Protein AF-A0A8S1EVI5-F1 (afdb_monomer_lite)

Organism: NCBI:txid2654633

Secondary structure (DSSP, 8-state):
-----EEEEEEEEEEETTEEEEETTEEEE-SSPPPTTS---TT-EEEEEEEEETTTTEEEEEEEEEE-GGGHHHHHHHHHHHHHHHHHHT-

Radius of gyration: 13.7 Å; chains: 1; bounding box: 38×23×38 Å

pLDDT: mean 85.55, std 12.07, range [36.88, 95.38]

Structure (mmCIF, N/CA/C/O backbone):
data_AF-A0A8S1EVI5-F1
#
_entry.id   AF-A0A8S1EVI5-F1
#
loop_
_atom_site.group_PDB
_atom_site.id
_atom_site.type_symbol
_atom_site.label_atom_id
_atom_site.label_alt_id
_atom_site.label_comp_id
_atom_site.label_asym_id
_atom_site.label_entity_id
_atom_site.label_seq_id
_atom_site.pdbx_PDB_ins_code
_atom_site.Cartn_x
_atom_site.Cartn_y
_atom_site.Cartn_z
_atom_site.occupancy
_atom_site.B_iso_or_equiv
_atom_site.auth_seq_id
_atom_site.auth_comp_id
_atom_site.auth_asym_id
_atom_site.auth_atom_id
_atom_site.pdbx_PDB_model_num
ATOM 1 N N . MET A 1 1 ? -12.653 -4.180 23.698 1.00 36.88 1 MET A N 1
ATOM 2 C CA . MET A 1 1 ? -11.272 -4.252 23.176 1.00 36.88 1 MET A CA 1
ATOM 3 C C . MET A 1 1 ? -11.236 -3.394 21.915 1.00 36.88 1 MET A C 1
ATOM 5 O O . MET A 1 1 ? -11.870 -3.764 20.938 1.00 36.88 1 MET A O 1
ATOM 9 N N . ARG A 1 2 ? -10.686 -2.172 21.972 1.00 41.19 2 ARG A N 1
ATOM 10 C CA . ARG A 1 2 ? -10.663 -1.260 20.812 1.00 41.19 2 ARG A CA 1
ATOM 11 C C . ARG A 1 2 ? -9.670 -1.842 19.808 1.00 41.19 2 ARG A C 1
ATOM 13 O O . ARG A 1 2 ? -8.481 -1.856 20.092 1.00 41.19 2 ARG A O 1
ATOM 20 N N . SER A 1 3 ? -10.167 -2.395 18.707 1.00 47.84 3 SER A N 1
ATOM 21 C CA . SER A 1 3 ? -9.356 -2.910 17.600 1.00 47.84 3 SER A CA 1
ATOM 22 C C . SER A 1 3 ? -8.290 -1.878 17.227 1.00 47.84 3 SER A C 1
ATOM 24 O O . SER A 1 3 ? -8.650 -0.758 16.856 1.00 47.84 3 SER A O 1
ATOM 26 N N . CYS A 1 4 ? -7.008 -2.229 17.370 1.00 55.44 4 CYS A N 1
ATOM 27 C CA . CYS A 1 4 ? -5.895 -1.409 16.899 1.00 55.44 4 CYS A CA 1
ATOM 28 C C . CYS A 1 4 ? -6.191 -0.960 15.463 1.00 55.44 4 CYS A C 1
ATOM 30 O O . CYS A 1 4 ? -6.629 -1.767 14.645 1.00 55.44 4 CYS A O 1
ATOM 32 N N . GLY A 1 5 ? -6.058 0.340 15.191 1.00 76.94 5 GLY A N 1
ATOM 33 C CA . GLY A 1 5 ? -6.523 0.954 13.950 1.00 76.94 5 GLY A CA 1
ATOM 34 C C . GLY A 1 5 ? -5.754 0.432 12.743 1.00 76.94 5 GLY A C 1
ATOM 35 O O . GLY A 1 5 ? -4.696 0.957 12.408 1.00 76.94 5 GLY A O 1
ATOM 36 N N . GLU A 1 6 ? -6.283 -0.605 12.107 1.00 86.19 6 GLU A N 1
ATOM 37 C CA . GLU A 1 6 ? -5.807 -1.096 10.823 1.00 86.19 6 GLU A CA 1
ATOM 38 C C . GLU A 1 6 ? -6.507 -0.346 9.691 1.00 86.19 6 GLU A C 1
ATOM 40 O O . GLU A 1 6 ? -7.728 -0.131 9.706 1.00 86.19 6 GLU A O 1
ATOM 45 N N . THR A 1 7 ? -5.728 0.046 8.691 1.00 87.88 7 THR A N 1
ATOM 46 C CA . THR A 1 7 ? -6.226 0.661 7.468 1.00 87.88 7 THR A CA 1
ATOM 47 C C . THR A 1 7 ? -5.503 0.093 6.259 1.00 87.88 7 THR A C 1
ATOM 49 O O . THR A 1 7 ? -4.311 -0.205 6.307 1.00 87.88 7 THR A O 1
ATOM 52 N N . VAL A 1 8 ? -6.247 -0.060 5.168 1.00 91.25 8 VAL A N 1
ATOM 53 C CA . VAL A 1 8 ? -5.716 -0.518 3.886 1.00 91.25 8 VAL A CA 1
ATOM 54 C C . VAL A 1 8 ? -5.752 0.641 2.900 1.00 91.25 8 VAL A C 1
ATOM 56 O O . VAL A 1 8 ? -6.767 1.342 2.776 1.00 91.25 8 VAL A O 1
ATOM 59 N N . VAL A 1 9 ? -4.639 0.839 2.201 1.00 92.25 9 VAL A N 1
ATOM 60 C CA . VAL A 1 9 ? -4.454 1.876 1.184 1.00 92.25 9 VAL A CA 1
ATOM 61 C C . VAL A 1 9 ? -4.022 1.217 -0.121 1.00 92.25 9 VAL A C 1
ATOM 63 O O . VAL A 1 9 ? -3.140 0.367 -0.125 1.00 92.25 9 VAL A O 1
ATOM 66 N N . CYS A 1 10 ? -4.654 1.609 -1.225 1.00 94.62 10 CYS A N 1
ATOM 67 C CA . CYS A 1 10 ? -4.264 1.215 -2.575 1.00 94.62 10 CYS A CA 1
ATOM 68 C C . CYS A 1 10 ? -3.513 2.388 -3.203 1.00 94.62 10 CYS A C 1
ATOM 70 O O . CYS A 1 10 ? -4.127 3.425 -3.449 1.00 94.62 10 CYS A O 1
ATOM 72 N N . ALA A 1 11 ? -2.210 2.241 -3.428 1.00 95.38 11 ALA A N 1
ATOM 73 C CA . ALA A 1 11 ? -1.359 3.327 -3.904 1.00 95.38 11 ALA A CA 1
ATOM 74 C C . ALA A 1 11 ? -0.201 2.805 -4.759 1.00 95.38 11 ALA A C 1
ATOM 76 O O . ALA A 1 11 ? 0.189 1.638 -4.665 1.00 95.38 11 ALA A O 1
ATOM 77 N N . PHE A 1 12 ? 0.350 3.682 -5.589 1.00 95.19 12 PHE A N 1
ATOM 78 C CA . PHE A 1 12 ? 1.580 3.438 -6.328 1.00 95.19 12 PHE A CA 1
ATOM 79 C C . PHE A 1 12 ? 2.783 3.756 -5.452 1.00 95.19 12 PHE A C 1
ATOM 81 O O . PHE A 1 12 ? 2.769 4.758 -4.738 1.00 95.19 12 PHE A O 1
ATOM 88 N N . LEU A 1 13 ? 3.840 2.955 -5.534 1.00 94.44 13 LEU A N 1
ATOM 89 C CA . LEU A 1 13 ? 5.110 3.294 -4.905 1.00 94.44 13 LEU A CA 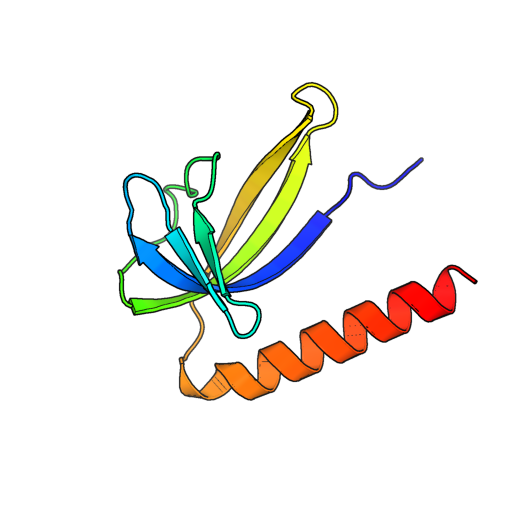1
ATOM 90 C C . LEU A 1 13 ? 5.937 4.192 -5.831 1.00 94.44 13 LEU A C 1
ATOM 92 O O . LEU A 1 13 ? 6.151 3.862 -6.991 1.00 94.44 13 LEU A O 1
ATOM 96 N N . SER A 1 14 ? 6.412 5.331 -5.338 1.00 94.12 14 SER A N 1
ATOM 97 C CA . SER A 1 14 ? 7.169 6.321 -6.119 1.00 94.12 14 SER A CA 1
ATOM 98 C C . SER A 1 14 ? 8.636 6.454 -5.696 1.00 94.12 14 SER A C 1
ATOM 100 O O . SER A 1 14 ? 9.455 6.866 -6.508 1.00 94.12 14 SER A O 1
ATOM 102 N N . SER A 1 15 ? 8.979 6.111 -4.453 1.00 92.69 15 SER A N 1
ATOM 103 C CA . SER A 1 15 ? 10.354 6.122 -3.929 1.00 92.69 15 SER A CA 1
ATOM 104 C C . SER A 1 15 ? 10.510 5.081 -2.820 1.00 92.69 15 SER A C 1
ATOM 106 O O . SER A 1 15 ? 9.514 4.722 -2.191 1.00 92.69 15 SER A O 1
ATOM 108 N N . PHE A 1 16 ? 11.745 4.636 -2.574 1.00 86.50 16 PHE A N 1
ATOM 109 C CA . PHE A 1 16 ? 12.113 3.698 -1.506 1.00 86.50 16 PHE A CA 1
ATOM 110 C C . PHE A 1 16 ? 12.725 4.354 -0.275 1.00 86.50 16 PHE A C 1
ATOM 112 O O . PHE A 1 16 ? 12.511 3.859 0.829 1.00 86.50 16 PHE A O 1
ATOM 119 N N . ASP A 1 17 ? 13.478 5.438 -0.455 1.00 86.31 17 ASP A N 1
ATOM 120 C CA . ASP A 1 17 ? 14.223 6.069 0.632 1.00 86.31 17 ASP A CA 1
ATOM 121 C C . ASP A 1 17 ? 14.160 7.608 0.538 1.00 86.31 17 ASP A C 1
ATOM 123 O O . ASP A 1 17 ? 14.840 8.203 -0.301 1.00 86.31 17 ASP A O 1
ATOM 127 N N . PRO A 1 18 ? 13.294 8.268 1.335 1.00 87.38 18 PRO A N 1
ATOM 128 C CA . PRO A 1 18 ? 12.238 7.654 2.142 1.00 87.38 18 PRO A CA 1
ATOM 129 C C . PRO A 1 18 ? 11.145 7.030 1.250 1.00 87.38 18 PRO A C 1
ATOM 131 O O . PRO A 1 18 ? 10.982 7.448 0.094 1.00 87.38 18 PRO A O 1
ATOM 134 N N . PRO A 1 19 ? 10.353 6.065 1.758 1.00 91.69 19 PRO A N 1
ATOM 135 C CA . PRO A 1 19 ? 9.266 5.496 0.982 1.00 91.69 19 PRO A CA 1
ATOM 136 C C . PRO A 1 19 ? 8.202 6.549 0.675 1.00 91.69 19 PRO A C 1
ATOM 138 O O . PRO A 1 19 ? 7.696 7.221 1.575 1.00 91.69 19 PRO A O 1
ATOM 141 N N . VAL A 1 20 ? 7.829 6.681 -0.594 1.00 94.75 20 VAL A N 1
ATOM 142 C CA . VAL A 1 20 ? 6.796 7.630 -1.034 1.00 94.75 20 VAL A CA 1
ATOM 143 C C . VAL A 1 20 ? 5.723 6.871 -1.784 1.00 94.75 20 VAL A C 1
ATOM 145 O O . VAL A 1 20 ? 6.036 6.144 -2.723 1.00 94.75 20 VAL A O 1
ATOM 148 N N . ILE A 1 21 ? 4.466 7.064 -1.393 1.00 94.81 21 ILE A N 1
ATOM 149 C CA . ILE A 1 21 ? 3.307 6.500 -2.083 1.00 94.81 21 ILE A CA 1
ATOM 150 C C . ILE A 1 21 ? 2.471 7.600 -2.730 1.00 94.81 21 ILE A C 1
ATOM 152 O O . ILE A 1 21 ? 2.423 8.727 -2.238 1.00 94.81 21 ILE A O 1
ATOM 156 N N . ASN A 1 22 ? 1.796 7.262 -3.820 1.00 95.00 22 ASN A N 1
ATOM 157 C CA . ASN A 1 22 ? 0.909 8.161 -4.545 1.00 95.00 22 ASN A CA 1
ATOM 158 C C . ASN A 1 22 ? -0.439 7.478 -4.796 1.00 95.00 22 ASN A C 1
ATOM 160 O O . ASN A 1 22 ? -0.492 6.372 -5.341 1.00 95.00 22 ASN A O 1
ATOM 164 N N . ASP A 1 23 ? -1.523 8.131 -4.399 1.00 91.44 23 ASP A N 1
ATOM 165 C CA . ASP A 1 23 ? -2.888 7.713 -4.695 1.00 91.44 23 ASP A CA 1
ATOM 166 C C . ASP A 1 23 ? -3.732 8.887 -5.220 1.00 91.44 23 ASP A C 1
ATOM 168 O O . ASP A 1 23 ? -3.260 10.000 -5.430 1.00 91.44 23 ASP A O 1
ATOM 172 N N . HIS A 1 24 ? -5.020 8.641 -5.449 1.00 88.25 24 HIS A N 1
ATOM 173 C CA . HIS A 1 24 ? -5.957 9.668 -5.918 1.00 88.25 24 HIS A CA 1
ATOM 174 C C . HIS A 1 24 ? -6.118 10.877 -4.975 1.00 88.25 24 HIS A C 1
ATOM 176 O O . HIS A 1 24 ? -6.682 11.886 -5.394 1.00 88.25 24 HIS A O 1
ATOM 182 N N . THR A 1 25 ? -5.687 10.779 -3.714 1.00 88.25 25 THR A N 1
ATOM 183 C CA . THR A 1 25 ? -5.739 11.868 -2.728 1.00 88.25 25 THR A CA 1
ATOM 184 C C . THR A 1 25 ? -4.445 12.676 -2.674 1.00 88.25 25 THR A C 1
ATOM 186 O O . THR A 1 25 ? -4.444 13.782 -2.133 1.00 88.25 25 THR A O 1
ATOM 189 N N . GLY A 1 26 ? -3.366 12.166 -3.272 1.00 91.81 26 GLY A N 1
ATOM 190 C CA . GLY A 1 26 ? -2.097 12.859 -3.430 1.00 91.81 26 GLY A CA 1
ATOM 191 C C . GLY A 1 26 ? -0.889 11.980 -3.122 1.00 91.81 26 GLY A C 1
ATOM 192 O O . GLY A 1 26 ? -0.956 10.752 -3.076 1.00 91.81 26 GLY A O 1
ATOM 193 N N . THR A 1 27 ? 0.237 12.650 -2.894 1.00 94.38 27 THR A N 1
ATOM 194 C CA . THR A 1 27 ? 1.527 12.017 -2.617 1.00 94.38 27 THR A CA 1
ATOM 195 C C . THR A 1 27 ? 1.846 12.094 -1.129 1.00 94.38 27 THR A C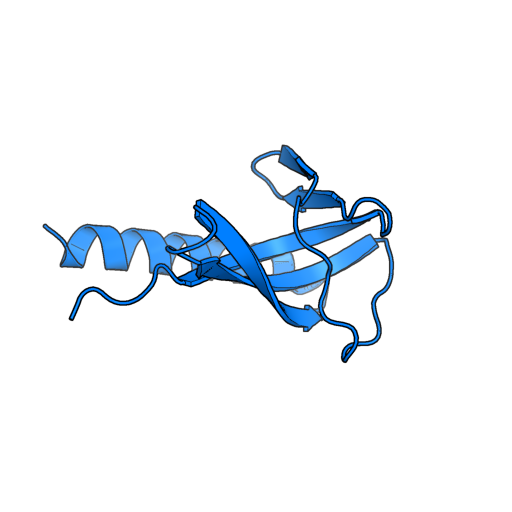 1
ATOM 197 O O . THR A 1 27 ? 1.801 13.170 -0.533 1.00 94.38 27 THR A O 1
ATOM 200 N N . PHE A 1 28 ? 2.231 10.966 -0.532 1.00 92.50 28 PHE A N 1
ATOM 201 C CA . PHE A 1 28 ? 2.530 10.852 0.892 1.00 92.50 28 PHE A CA 1
ATOM 202 C C . PHE A 1 28 ? 3.892 10.196 1.113 1.00 92.50 28 PHE A C 1
ATOM 204 O O . PHE A 1 28 ? 4.136 9.074 0.670 1.00 92.50 28 PHE A O 1
ATOM 211 N N . ALA A 1 29 ? 4.767 10.882 1.848 1.00 92.81 29 ALA A N 1
ATOM 212 C CA . ALA A 1 29 ? 6.003 10.297 2.357 1.00 92.81 29 ALA A CA 1
ATOM 213 C C . ALA A 1 29 ? 5.703 9.489 3.627 1.00 92.81 29 ALA A C 1
ATOM 215 O O . ALA A 1 29 ? 5.171 10.020 4.609 1.00 92.81 29 ALA A O 1
ATOM 216 N N . LEU A 1 30 ? 6.029 8.200 3.611 1.00 89.62 30 LEU A N 1
ATOM 217 C CA . LEU A 1 30 ? 5.862 7.322 4.758 1.00 89.62 30 LEU A CA 1
ATOM 218 C C . LEU A 1 30 ? 7.006 7.546 5.747 1.00 89.62 30 LEU A C 1
ATOM 220 O O . LEU A 1 30 ? 8.174 7.616 5.379 1.00 89.62 30 LEU A O 1
ATOM 224 N N . LYS A 1 31 ? 6.654 7.626 7.032 1.00 86.19 31 LYS A N 1
ATOM 225 C CA . LYS A 1 31 ? 7.625 7.717 8.135 1.00 86.19 31 LYS A CA 1
ATOM 226 C C . LYS A 1 31 ? 8.097 6.351 8.636 1.00 86.19 31 LYS A C 1
ATOM 228 O O . LYS A 1 31 ? 8.978 6.291 9.485 1.00 86.19 31 LYS A O 1
ATOM 233 N N . CYS A 1 32 ? 7.483 5.269 8.159 1.00 85.12 32 CYS A N 1
ATOM 234 C CA . CYS A 1 32 ? 7.838 3.904 8.523 1.00 85.12 32 CYS A CA 1
AT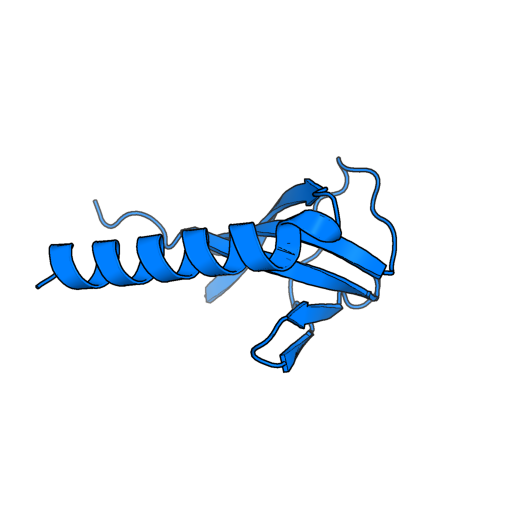OM 235 C C . CYS A 1 32 ? 8.527 3.190 7.352 1.00 85.12 32 CYS A C 1
ATOM 237 O O . CYS A 1 32 ? 8.216 3.486 6.195 1.00 85.12 32 CYS A O 1
ATOM 239 N N . PRO A 1 33 ? 9.435 2.241 7.637 1.00 87.00 33 PRO A N 1
ATOM 240 C CA . PRO A 1 33 ? 10.036 1.411 6.603 1.00 87.00 33 PRO A CA 1
ATOM 241 C C . PRO A 1 33 ? 8.990 0.492 5.960 1.00 87.00 33 PRO A C 1
ATOM 243 O O . PRO A 1 33 ? 8.003 0.103 6.596 1.00 87.00 33 PRO A O 1
ATOM 246 N N . LEU A 1 34 ? 9.231 0.127 4.701 1.00 89.50 34 LEU A N 1
ATOM 247 C CA . LEU A 1 34 ? 8.451 -0.895 4.008 1.00 89.50 34 LEU A CA 1
ATOM 248 C C . LEU A 1 34 ? 8.862 -2.302 4.488 1.00 89.50 34 LEU A C 1
ATOM 250 O O . LEU A 1 34 ? 10.025 -2.506 4.844 1.00 89.50 34 LEU A O 1
ATOM 254 N N . PRO A 1 35 ? 7.941 -3.281 4.506 1.00 87.25 35 PRO A N 1
ATOM 255 C CA . PRO A 1 35 ? 8.278 -4.674 4.789 1.00 87.25 35 PRO A CA 1
ATOM 256 C C . PRO A 1 35 ? 9.245 -5.238 3.737 1.00 87.25 35 PRO A C 1
ATOM 258 O O . PRO A 1 35 ? 9.045 -5.048 2.543 1.00 87.25 35 PRO A O 1
ATOM 261 N N . THR A 1 36 ? 10.274 -5.963 4.180 1.00 79.56 36 THR A N 1
ATOM 262 C CA . THR A 1 36 ? 11.359 -6.499 3.332 1.00 79.56 36 THR A CA 1
ATOM 263 C C . THR A 1 36 ? 11.002 -7.783 2.585 1.00 79.56 36 THR A C 1
ATOM 265 O O . THR A 1 36 ? 11.750 -8.219 1.716 1.00 79.56 36 THR A O 1
ATOM 268 N N . ASP A 1 37 ? 9.868 -8.397 2.916 1.00 75.38 37 ASP A N 1
ATOM 269 C CA . ASP A 1 37 ? 9.551 -9.772 2.505 1.00 75.38 37 ASP A CA 1
ATOM 270 C C . ASP A 1 37 ? 8.894 -9.863 1.120 1.00 75.38 37 ASP A C 1
ATOM 272 O O . ASP A 1 37 ? 8.507 -10.940 0.671 1.00 75.38 37 ASP A O 1
ATOM 276 N N . THR A 1 38 ? 8.700 -8.730 0.446 1.00 68.75 38 THR A N 1
ATOM 277 C CA . THR A 1 38 ? 8.031 -8.653 -0.859 1.00 68.75 38 THR A CA 1
ATOM 278 C C . THR A 1 38 ? 8.995 -8.038 -1.867 1.00 68.75 38 THR A C 1
ATOM 280 O O . THR A 1 38 ? 9.624 -7.041 -1.529 1.00 68.75 38 THR A O 1
ATOM 283 N N . PRO A 1 39 ? 9.131 -8.573 -3.094 1.00 77.56 39 PRO A N 1
ATOM 284 C CA . PRO A 1 39 ? 9.836 -7.863 -4.154 1.00 77.56 39 PRO A CA 1
ATOM 285 C C . PRO A 1 39 ? 9.090 -6.555 -4.429 1.00 77.56 39 PRO A C 1
ATOM 287 O O . PRO A 1 39 ? 7.899 -6.561 -4.756 1.00 77.56 39 PRO A O 1
ATOM 290 N N . ILE A 1 40 ? 9.773 -5.435 -4.213 1.00 83.31 40 ILE A N 1
ATOM 291 C CA . ILE A 1 40 ? 9.181 -4.110 -4.342 1.00 83.31 40 ILE A CA 1
ATOM 292 C C . ILE A 1 40 ? 9.812 -3.397 -5.534 1.00 83.31 40 ILE A C 1
ATOM 294 O O . ILE A 1 40 ? 11.035 -3.339 -5.642 1.00 83.31 40 ILE A O 1
ATOM 298 N N . GLU A 1 41 ? 8.983 -2.801 -6.386 1.00 88.88 41 GLU A N 1
ATOM 299 C CA . GLU A 1 41 ? 9.403 -2.035 -7.557 1.00 88.88 41 GLU A CA 1
ATOM 300 C C . GLU A 1 41 ? 8.758 -0.641 -7.553 1.00 88.88 41 GLU A C 1
ATOM 302 O O . GLU A 1 41 ? 7.585 -0.463 -7.211 1.00 88.88 41 GLU A O 1
ATOM 307 N N . ILE A 1 42 ? 9.537 0.380 -7.926 1.00 91.56 42 ILE A N 1
ATOM 308 C CA . ILE A 1 42 ? 9.011 1.738 -8.116 1.00 91.56 42 ILE A CA 1
ATOM 309 C C . ILE A 1 42 ? 8.101 1.756 -9.345 1.00 91.56 42 ILE A C 1
ATOM 311 O O . ILE A 1 42 ? 8.417 1.209 -10.398 1.00 91.56 42 ILE A O 1
ATOM 315 N N . GLY A 1 43 ? 6.980 2.455 -9.216 1.00 90.69 43 GLY A N 1
ATOM 316 C CA . GLY A 1 43 ? 5.947 2.591 -10.232 1.00 90.69 43 GLY A CA 1
ATOM 317 C C . GLY A 1 43 ? 4.840 1.554 -10.099 1.00 90.69 43 GLY A C 1
ATOM 318 O O . GLY A 1 43 ? 3.785 1.733 -10.707 1.00 90.69 43 GLY A O 1
ATOM 319 N N . ASP A 1 44 ? 5.038 0.509 -9.299 1.00 92.38 44 ASP A N 1
ATOM 320 C CA . ASP A 1 44 ? 4.050 -0.543 -9.123 1.00 92.38 44 ASP A CA 1
ATOM 321 C C . ASP A 1 44 ? 2.977 -0.207 -8.100 1.00 92.38 44 ASP A C 1
ATOM 323 O O . ASP A 1 44 ? 3.125 0.663 -7.237 1.00 92.38 44 ASP A O 1
ATOM 327 N N . LEU A 1 45 ? 1.844 -0.886 -8.269 1.00 94.44 45 LEU A N 1
ATOM 328 C CA . LEU A 1 45 ? 0.645 -0.681 -7.483 1.00 94.44 45 LEU A CA 1
ATOM 329 C C . LEU A 1 45 ? 0.566 -1.734 -6.380 1.00 94.44 45 LEU A C 1
ATOM 331 O O . LEU A 1 45 ? 0.669 -2.934 -6.638 1.00 94.44 45 LEU A O 1
ATOM 335 N N . TYR A 1 46 ? 0.318 -1.280 -5.155 1.00 94.50 46 TYR A N 1
ATOM 336 C CA . TYR A 1 46 ? 0.264 -2.142 -3.983 1.00 94.50 46 TYR A CA 1
ATOM 337 C C . TYR A 1 46 ? -0.962 -1.852 -3.118 1.00 94.50 46 TYR A C 1
ATOM 339 O O . TYR A 1 46 ? -1.446 -0.721 -3.020 1.00 94.50 46 TYR A O 1
ATOM 347 N N . LEU A 1 47 ? -1.418 -2.894 -2.423 1.00 94.00 47 LEU A N 1
ATOM 348 C CA . LEU A 1 47 ? -2.239 -2.772 -1.224 1.00 94.00 47 LEU A CA 1
ATOM 349 C C . LEU A 1 47 ? -1.324 -2.730 -0.000 1.00 94.00 47 LEU A C 1
ATOM 351 O O . LEU A 1 47 ? -0.687 -3.728 0.345 1.00 94.00 47 LEU A O 1
ATOM 355 N N . PHE A 1 48 ? -1.283 -1.577 0.656 1.00 93.25 48 PHE A N 1
ATOM 356 C CA . PHE A 1 48 ? -0.554 -1.345 1.895 1.00 93.25 48 PHE A CA 1
ATOM 357 C C . PHE A 1 48 ? -1.486 -1.565 3.084 1.0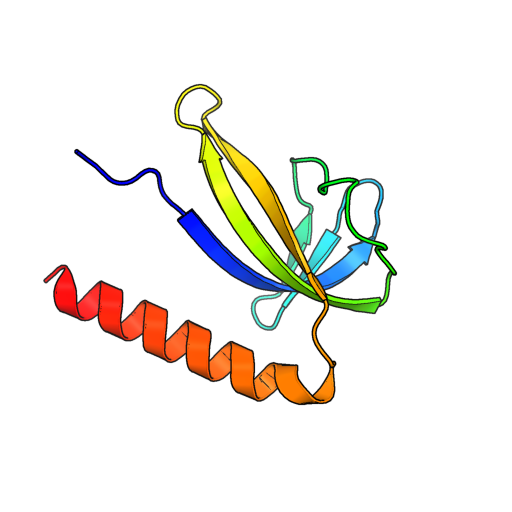0 93.25 48 PHE A C 1
ATOM 359 O O . PHE A 1 48 ? -2.507 -0.886 3.205 1.00 93.25 48 PHE A O 1
ATOM 366 N N . LEU A 1 49 ? -1.124 -2.485 3.977 1.00 92.38 49 LEU A N 1
ATOM 367 C CA . LEU A 1 49 ? -1.761 -2.638 5.281 1.00 92.38 49 LEU A CA 1
ATOM 368 C C . LEU A 1 49 ? -0.969 -1.839 6.312 1.00 92.38 49 LEU A C 1
ATOM 370 O O . LEU A 1 49 ? 0.163 -2.194 6.652 1.00 92.38 49 LEU A O 1
ATOM 374 N N . PHE A 1 50 ? -1.586 -0.783 6.827 1.00 91.44 50 PHE A N 1
ATOM 375 C CA . PHE A 1 50 ? -1.048 0.004 7.922 1.00 91.44 50 PHE A CA 1
ATOM 376 C C . PHE A 1 50 ? -1.747 -0.349 9.223 1.00 91.44 50 PHE A C 1
ATOM 378 O O . PHE A 1 50 ? -2.973 -0.417 9.281 1.00 91.44 50 PHE A O 1
ATOM 385 N N . GLN A 1 51 ? -0.962 -0.494 10.280 1.00 90.94 51 GLN A N 1
ATOM 386 C CA . GLN A 1 51 ? -1.456 -0.673 11.635 1.00 90.94 51 GLN A CA 1
ATOM 387 C C . GLN A 1 51 ? -0.955 0.475 12.503 1.00 90.94 51 GLN A C 1
ATOM 389 O O . GLN A 1 51 ? 0.236 0.799 12.499 1.00 90.94 51 GLN A O 1
ATOM 394 N N . PHE A 1 52 ? -1.865 1.113 13.235 1.00 87.62 52 PHE A N 1
ATOM 395 C CA . PHE A 1 52 ? -1.492 2.127 14.210 1.00 87.62 52 PHE A CA 1
ATOM 396 C C . PHE A 1 52 ? -0.843 1.475 15.432 1.00 87.62 52 PHE A C 1
ATOM 398 O O . PHE A 1 52 ? -1.474 0.667 16.118 1.00 87.62 52 PHE A O 1
ATOM 405 N N . ASN A 1 53 ? 0.402 1.849 15.717 1.00 84.12 53 ASN A N 1
ATOM 406 C CA . ASN A 1 53 ? 1.071 1.516 16.963 1.00 84.12 53 ASN A CA 1
ATOM 407 C C . ASN A 1 53 ? 0.790 2.630 17.983 1.00 84.12 53 ASN A C 1
ATOM 409 O O . ASN A 1 53 ? 1.299 3.745 17.855 1.00 84.12 53 ASN A O 1
ATOM 413 N N . SER A 1 54 ? -0.018 2.319 18.999 1.00 81.88 54 SER A N 1
ATOM 414 C CA . SER A 1 54 ? -0.406 3.267 20.048 1.00 81.88 54 SER A CA 1
ATOM 415 C C . SER A 1 54 ? 0.732 3.666 20.983 1.00 81.88 54 SER A C 1
ATOM 417 O O . SER A 1 54 ? 0.666 4.744 21.561 1.00 81.88 54 SER A O 1
ATOM 419 N N . GLU A 1 55 ? 1.760 2.832 21.133 1.00 83.31 55 GLU A N 1
ATOM 420 C CA . GLU A 1 55 ? 2.921 3.119 21.985 1.00 83.31 55 GLU A CA 1
ATOM 421 C C . GLU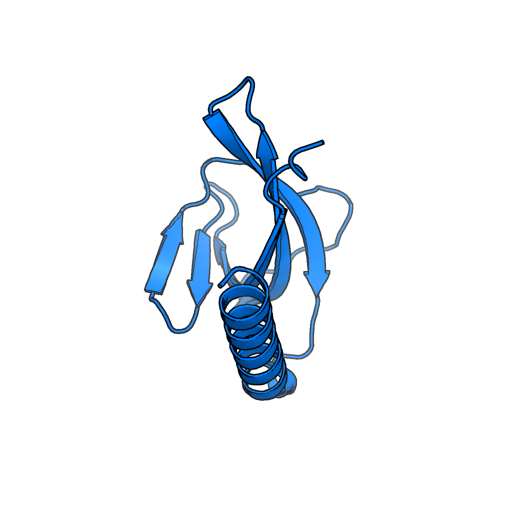 A 1 55 ? 3.843 4.153 21.331 1.00 83.31 55 GLU A C 1
ATOM 423 O O . GLU A 1 55 ? 4.390 5.020 22.004 1.00 83.31 55 GLU A O 1
ATOM 428 N N . LEU A 1 56 ? 3.973 4.090 20.002 1.00 80.06 56 LEU A N 1
ATOM 429 C CA . LEU A 1 56 ? 4.826 4.990 19.220 1.00 80.06 56 LEU A CA 1
ATOM 430 C C . LEU A 1 56 ? 4.063 6.169 18.602 1.00 80.06 56 LEU A C 1
ATOM 432 O O . LEU A 1 56 ? 4.680 7.069 18.035 1.00 80.06 56 LEU A O 1
ATOM 436 N N . GLY A 1 57 ? 2.728 6.163 18.667 1.00 82.50 57 GLY A N 1
ATOM 437 C CA . GLY A 1 57 ? 1.877 7.184 18.053 1.00 82.50 57 GLY A CA 1
ATOM 438 C C . GLY A 1 57 ? 2.008 7.257 16.527 1.00 82.50 57 GLY A C 1
ATOM 439 O O . GLY A 1 57 ? 1.794 8.316 15.939 1.00 82.50 57 GLY A O 1
ATOM 440 N N . GLN A 1 58 ? 2.399 6.158 15.875 1.00 83.88 58 GLN A N 1
ATOM 441 C CA . GLN A 1 58 ? 2.742 6.122 14.451 1.00 83.88 58 GLN A CA 1
ATOM 442 C C . GLN A 1 58 ? 2.139 4.905 13.749 1.00 83.88 58 GLN A C 1
ATOM 444 O O . GLN A 1 58 ? 1.928 3.852 14.350 1.00 83.88 58 GLN A O 1
ATOM 449 N N . TYR A 1 59 ? 1.886 5.043 12.447 1.00 86.06 59 TYR A N 1
ATOM 450 C CA . TYR A 1 59 ? 1.505 3.917 11.598 1.00 86.06 59 TYR A CA 1
ATOM 451 C C . TYR A 1 59 ? 2.739 3.133 11.162 1.00 86.06 59 TYR A C 1
ATOM 453 O O . TYR A 1 59 ? 3.735 3.716 10.734 1.00 86.06 59 TYR A O 1
ATOM 461 N N . ARG A 1 60 ? 2.634 1.806 11.207 1.00 90.12 60 ARG A N 1
ATOM 462 C CA . ARG A 1 60 ? 3.604 0.873 10.637 1.00 90.12 60 ARG A CA 1
ATOM 463 C C . ARG A 1 60 ? 2.998 0.200 9.413 1.00 90.12 60 ARG A C 1
ATOM 465 O O . ARG A 1 60 ? 1.857 -0.255 9.475 1.00 90.12 60 ARG A O 1
ATOM 472 N N . CYS A 1 61 ? 3.757 0.108 8.323 1.00 90.62 61 CYS A N 1
ATOM 473 C CA . CYS A 1 61 ? 3.403 -0.756 7.204 1.00 90.62 61 CYS A CA 1
ATOM 474 C C . CYS A 1 61 ? 3.709 -2.209 7.589 1.00 90.62 61 CYS A C 1
ATOM 476 O O . CYS A 1 61 ? 4.869 -2.579 7.760 1.00 90.62 61 CYS A O 1
ATOM 478 N N . CYS A 1 62 ? 2.672 -3.019 7.787 1.00 90.25 62 CYS A N 1
ATOM 479 C CA . CYS A 1 62 ? 2.823 -4.415 8.205 1.00 90.25 62 CYS A CA 1
ATOM 480 C C . CYS A 1 62 ? 2.879 -5.367 7.011 1.00 90.25 62 CYS A C 1
ATOM 482 O O . CYS A 1 62 ? 3.487 -6.429 7.099 1.00 90.25 62 CYS A O 1
ATOM 484 N N . ARG A 1 63 ? 2.228 -5.007 5.900 1.00 91.25 63 ARG A N 1
ATOM 485 C CA . ARG A 1 63 ? 2.163 -5.846 4.705 1.00 91.25 63 ARG A CA 1
ATOM 486 C C . ARG A 1 63 ? 1.999 -5.002 3.451 1.00 91.25 63 ARG A C 1
ATOM 488 O O . ARG A 1 63 ? 1.251 -4.025 3.450 1.00 91.25 63 ARG A O 1
ATOM 495 N N . MET A 1 64 ? 2.639 -5.453 2.380 1.00 92.62 64 MET A N 1
ATOM 496 C CA . MET A 1 64 ? 2.433 -4.970 1.020 1.00 92.62 64 MET A CA 1
ATOM 497 C C . MET A 1 64 ? 2.003 -6.142 0.147 1.00 92.62 64 MET A C 1
ATOM 499 O O . MET A 1 64 ? 2.549 -7.234 0.260 1.00 92.62 64 MET A O 1
ATOM 503 N N . THR A 1 65 ? 0.989 -5.944 -0.689 1.00 92.00 65 THR A N 1
ATOM 504 C CA . THR A 1 65 ? 0.565 -6.952 -1.671 1.00 92.00 65 THR A CA 1
ATOM 505 C C . THR A 1 65 ? 0.559 -6.309 -3.053 1.00 92.00 65 THR A C 1
ATOM 507 O O . THR A 1 65 ? -0.209 -5.362 -3.240 1.00 92.00 65 THR A O 1
ATOM 510 N N . PRO A 1 66 ? 1.404 -6.762 -3.997 1.00 92.62 66 PRO A N 1
ATOM 511 C CA . PRO A 1 66 ? 1.411 -6.226 -5.352 1.00 92.62 66 PRO A CA 1
ATOM 512 C C . PRO A 1 66 ? 0.089 -6.547 -6.044 1.00 92.62 66 PRO A C 1
ATOM 514 O O . PRO A 1 66 ? -0.467 -7.635 -5.872 1.00 92.62 66 PRO A O 1
ATOM 517 N N . ILE A 1 67 ? -0.414 -5.601 -6.830 1.00 92.50 67 ILE A N 1
ATOM 518 C CA . ILE A 1 67 ? -1.630 -5.772 -7.620 1.00 92.50 67 ILE A CA 1
ATOM 519 C C . ILE A 1 67 ? -1.434 -5.233 -9.046 1.00 92.50 67 ILE A C 1
ATOM 521 O O . ILE A 1 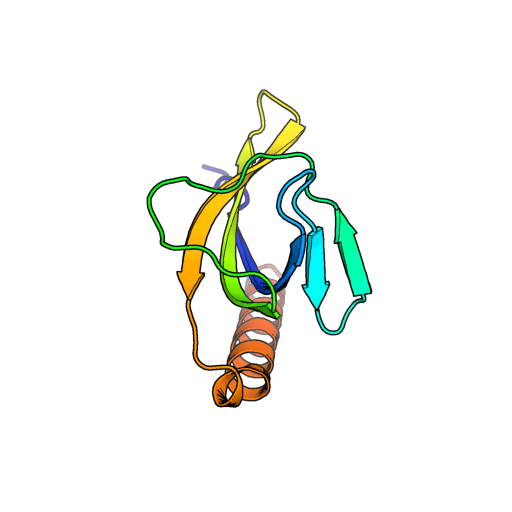67 ? -0.757 -4.224 -9.248 1.00 92.50 67 ILE A O 1
ATOM 525 N N . PRO A 1 68 ? -2.047 -5.863 -10.064 1.00 92.56 68 PRO A N 1
ATOM 526 C CA . PRO A 1 68 ? -2.011 -5.349 -11.428 1.00 92.56 68 PRO A CA 1
ATOM 527 C C . PRO A 1 68 ? -2.572 -3.925 -11.527 1.00 92.56 68 PRO A C 1
ATOM 529 O O . PRO A 1 68 ? -3.666 -3.648 -11.031 1.00 92.56 68 PRO A O 1
ATOM 532 N N . ARG A 1 69 ? -1.876 -3.035 -12.248 1.00 91.62 69 ARG A N 1
ATOM 533 C CA . ARG A 1 69 ? -2.272 -1.618 -12.404 1.00 91.62 69 ARG A CA 1
ATOM 534 C C . ARG A 1 69 ? -3.685 -1.439 -12.971 1.00 91.62 69 ARG A C 1
ATOM 536 O O . ARG A 1 69 ? -4.398 -0.525 -12.569 1.00 91.62 69 ARG A O 1
ATOM 543 N N . VAL A 1 70 ? -4.116 -2.347 -13.851 1.00 92.75 70 VAL A N 1
ATOM 544 C CA . VAL A 1 70 ? -5.476 -2.383 -14.425 1.00 92.75 70 VAL A CA 1
ATOM 545 C C . VAL A 1 70 ? -6.578 -2.508 -13.364 1.00 92.75 70 VAL A C 1
ATOM 547 O O . VAL A 1 70 ? -7.703 -2.073 -13.592 1.00 92.75 70 VAL A O 1
ATOM 550 N N . LEU A 1 71 ? -6.263 -3.043 -12.180 1.00 92.50 71 LEU A N 1
ATOM 551 C CA . LEU A 1 71 ? -7.216 -3.208 -11.083 1.00 92.50 71 LEU A CA 1
ATOM 552 C C . LEU A 1 71 ? -7.310 -1.986 -10.160 1.00 92.50 71 LEU A C 1
ATOM 554 O O . LEU A 1 71 ? -8.083 -2.024 -9.204 1.00 92.50 71 LEU A O 1
ATOM 558 N N . TYR A 1 72 ? -6.571 -0.901 -10.423 1.00 92.12 72 TYR A N 1
ATOM 559 C CA . TYR A 1 72 ? -6.551 0.276 -9.549 1.00 92.12 72 TYR A CA 1
ATOM 560 C C . TYR A 1 72 ? -7.952 0.825 -9.255 1.00 92.12 72 TYR A C 1
ATOM 562 O O . TYR A 1 72 ? -8.336 0.971 -8.095 1.00 92.12 72 TYR A O 1
ATOM 570 N N . SER A 1 73 ? -8.754 1.059 -10.297 1.00 91.38 73 SER A N 1
ATOM 571 C CA . SER A 1 73 ? -10.117 1.591 -10.166 1.00 91.38 73 SER A CA 1
ATOM 572 C C . SER A 1 73 ? -11.050 0.640 -9.410 1.00 91.38 73 SER A C 1
ATOM 574 O O . SER A 1 73 ? -11.895 1.082 -8.629 1.00 91.38 73 SER A O 1
ATOM 576 N N . VAL A 1 74 ? -10.865 -0.671 -9.594 1.00 93.25 74 VAL A N 1
ATOM 577 C CA . VAL A 1 74 ? -11.627 -1.715 -8.901 1.00 93.25 74 VAL A CA 1
ATOM 578 C C . VAL A 1 74 ? -11.333 -1.669 -7.404 1.00 93.25 74 VAL A C 1
ATOM 580 O O . VAL A 1 74 ? -12.258 -1.565 -6.599 1.00 93.25 74 VAL A O 1
ATOM 583 N N . TYR A 1 75 ? -10.055 -1.673 -7.017 1.00 92.00 75 TYR A N 1
ATOM 584 C CA . TYR A 1 75 ? -9.662 -1.615 -5.608 1.00 92.00 75 TYR A CA 1
ATOM 585 C C . TYR A 1 75 ? -10.004 -0.280 -4.953 1.00 92.00 75 TYR A C 1
ATOM 587 O O . TYR A 1 75 ? -10.433 -0.268 -3.800 1.00 92.00 75 TYR A O 1
ATOM 595 N N . GLN A 1 76 ? -9.890 0.834 -5.675 1.00 89.88 76 GLN A N 1
ATOM 596 C CA . GLN A 1 76 ? -10.307 2.139 -5.170 1.00 89.88 76 GLN A CA 1
ATOM 597 C C . GLN A 1 76 ? -11.801 2.142 -4.818 1.00 89.88 76 GLN A C 1
ATOM 599 O O . GLN A 1 76 ? -12.175 2.595 -3.734 1.00 89.88 76 GLN A O 1
ATOM 604 N N . LYS A 1 77 ? -12.650 1.578 -5.688 1.00 90.88 77 LYS A N 1
ATOM 605 C CA . LYS A 1 77 ? -14.084 1.434 -5.417 1.00 90.88 77 LYS A CA 1
ATOM 606 C C . LYS A 1 77 ? -14.347 0.518 -4.220 1.00 90.88 77 LYS A C 1
ATOM 608 O O . LYS A 1 77 ? -15.053 0.929 -3.306 1.00 90.88 77 LYS A O 1
ATOM 613 N N . ILE A 1 78 ? -13.733 -0.668 -4.181 1.00 91.81 78 ILE A N 1
ATOM 614 C CA . ILE A 1 78 ? -13.889 -1.623 -3.068 1.00 91.81 78 ILE A CA 1
ATOM 615 C C . ILE A 1 78 ? -13.511 -0.976 -1.730 1.00 91.81 78 ILE A C 1
ATOM 617 O O . ILE A 1 78 ? -14.247 -1.102 -0.753 1.00 91.81 78 ILE A O 1
ATOM 621 N N . LEU A 1 79 ? -12.384 -0.261 -1.673 1.00 89.88 79 LEU A N 1
ATOM 622 C CA . LEU A 1 79 ? -11.938 0.417 -0.455 1.00 89.88 79 LEU A CA 1
ATOM 623 C C . LEU A 1 79 ? -12.871 1.563 -0.060 1.00 89.88 79 LEU A C 1
ATOM 625 O O . LEU A 1 79 ? -13.129 1.745 1.129 1.00 89.88 79 LEU A O 1
ATOM 629 N N . SER A 1 80 ? -13.383 2.319 -1.032 1.00 88.88 80 SER A N 1
ATOM 630 C CA . SER A 1 80 ? -14.374 3.370 -0.790 1.00 88.88 80 SER A CA 1
ATOM 631 C C . SER A 1 80 ? -15.656 2.790 -0.185 1.00 88.88 80 SER A C 1
ATOM 633 O O . SER A 1 80 ? -16.051 3.189 0.912 1.00 88.88 80 SER A O 1
ATOM 635 N N . ASP A 1 81 ? -16.234 1.770 -0.824 1.00 90.00 81 ASP A N 1
ATOM 636 C CA . ASP A 1 81 ? -17.456 1.096 -0.375 1.00 90.00 81 ASP A CA 1
ATOM 637 C C . ASP A 1 81 ? -17.270 0.474 1.020 1.00 90.00 81 ASP A C 1
ATOM 639 O O . ASP A 1 81 ? -18.124 0.621 1.901 1.00 90.00 81 ASP A O 1
ATOM 643 N N . TYR A 1 82 ? -16.113 -0.152 1.264 1.00 86.94 82 TYR A N 1
ATOM 644 C CA . TYR A 1 82 ? -15.748 -0.713 2.565 1.00 86.94 82 TYR A CA 1
ATOM 645 C C . TYR A 1 82 ? -15.687 0.357 3.665 1.00 86.94 82 TYR A C 1
ATOM 647 O O . TYR A 1 82 ? -16.267 0.182 4.742 1.00 86.94 82 TYR A O 1
ATOM 655 N N . ARG A 1 83 ? -15.029 1.494 3.400 1.00 85.00 83 ARG A N 1
ATOM 656 C CA . ARG A 1 83 ? -14.937 2.622 4.344 1.00 85.00 83 ARG A CA 1
ATOM 657 C C . ARG A 1 83 ? -16.313 3.232 4.612 1.00 85.00 83 ARG A C 1
ATOM 659 O O . ARG A 1 83 ? -16.653 3.488 5.766 1.00 85.00 83 ARG A O 1
ATOM 666 N N . SER A 1 84 ? -17.133 3.408 3.576 1.00 85.25 84 SER A N 1
ATOM 667 C CA . SER A 1 84 ? -18.510 3.885 3.714 1.00 85.25 84 SER A CA 1
ATOM 668 C C . SER A 1 84 ? -19.372 2.941 4.555 1.00 85.25 84 SER A C 1
ATOM 670 O O . SER A 1 84 ? -20.153 3.414 5.377 1.00 85.25 84 SER A O 1
ATOM 672 N N . SER A 1 85 ? -19.227 1.624 4.392 1.00 82.44 85 SER A N 1
ATOM 673 C CA . SER A 1 85 ? -19.954 0.625 5.185 1.00 82.44 85 SER A CA 1
ATOM 674 C C . SER A 1 85 ? -19.545 0.646 6.662 1.00 82.44 85 SER A C 1
ATOM 676 O O . SER A 1 85 ? -20.407 0.740 7.538 1.00 82.44 85 SER A O 1
ATOM 678 N N . ARG A 1 86 ? -18.237 0.678 6.962 1.00 77.94 86 ARG A N 1
ATOM 679 C CA . ARG A 1 86 ? -17.734 0.818 8.344 1.00 77.94 86 ARG A CA 1
ATOM 680 C C . ARG A 1 86 ? -18.250 2.083 9.025 1.00 77.94 86 ARG A C 1
ATOM 682 O O . ARG A 1 86 ? -18.698 2.013 10.164 1.00 77.94 86 ARG A O 1
ATOM 689 N N . ASN A 1 87 ? -18.265 3.209 8.314 1.00 70.88 87 ASN A N 1
ATOM 690 C CA . ASN A 1 87 ? -18.785 4.469 8.847 1.00 70.88 87 ASN A CA 1
ATOM 691 C C . ASN A 1 87 ? -20.299 4.432 9.114 1.00 70.88 87 ASN A C 1
ATOM 693 O O . ASN A 1 87 ? -20.770 5.140 10.000 1.00 70.88 87 ASN A O 1
ATOM 697 N N . LYS A 1 88 ? -21.065 3.626 8.367 1.00 69.25 88 LYS A N 1
ATOM 698 C CA . LYS A 1 88 ? -22.501 3.410 8.616 1.00 69.25 88 LYS A CA 1
ATOM 699 C C . LYS A 1 88 ? -22.749 2.489 9.808 1.00 69.25 88 LYS A C 1
ATOM 701 O O . LYS A 1 88 ? -23.673 2.743 10.559 1.00 69.25 88 LYS A O 1
ATOM 706 N N . SER A 1 89 ? -21.922 1.460 9.993 1.00 60.66 89 SER A N 1
ATOM 707 C CA . SER A 1 89 ? -22.052 0.499 11.099 1.00 60.66 89 SER A CA 1
ATOM 708 C C . SER A 1 89 ? -21.591 1.043 12.460 1.00 60.66 89 SER A C 1
ATOM 710 O O . SER A 1 89 ? -21.817 0.390 13.475 1.00 60.66 89 SER A O 1
ATOM 712 N N . MET A 1 90 ? -20.898 2.185 12.483 1.00 56.41 90 MET A N 1
ATOM 713 C CA . MET A 1 90 ? -20.443 2.868 13.702 1.00 56.41 90 MET A CA 1
ATOM 714 C C . MET A 1 90 ? -21.355 4.034 14.129 1.00 56.41 90 MET A C 1
ATOM 716 O O . MET A 1 90 ? -21.021 4.734 15.085 1.00 56.41 90 MET A O 1
ATOM 720 N N . LYS A 1 91 ? -22.461 4.264 13.411 1.00 47.41 91 LYS A N 1
ATOM 721 C CA . LYS A 1 91 ? -23.544 5.171 13.806 1.00 47.41 91 LYS A CA 1
ATOM 722 C C . LYS A 1 91 ? -24.680 4.370 14.420 1.00 47.41 91 LYS A C 1
ATOM 724 O O . LYS A 1 91 ? -25.298 4.914 15.356 1.00 47.41 91 LYS A O 1
#

Sequence (91 aa):
MRSCGETVVCAFLSSFDPPVINDHTGTFALKCPLPTDTPIEIGDLYLFLFQFNSELGQYRCCRMTPIPRVLYSVYQKILSDYRSSRNKSMK

Foldseek 3Di:
DPPFDKDKDKFFFADQVQTWTADPVGIDRFPEHEDPPDPDDHRFIWIWIWTQDPVVRHIYGPDIDTDDPVCSVVVVVVRVVVVVVVVVVVD